Protein AF-A0A5S4T567-F1 (afdb_monomer_lite)

Secondary structure (DSSP, 8-state):
-B-S-EEEEEEEESTTS-EEEEEEEETTEEEEEEETT-GGGHHHHHH-SSEEEEEEEEEEEETTEEEEEEEEEEEEESS-EEEE--STTPPPPTTPPPTTT-TT-SEEEE-S--S-HHHHHHHHTT---SEEEE----SS------

Organism: Streptococcus pyogenes (NCBI:txid1314)

Radius of gyration: 18.68 Å; chains: 1; bounding box: 40×43×57 Å

Foldseek 3Di:
DDWPKDWPDKAQDDPVSQKIWTWIDDVPDIAIEIEGRCSVCRQVNNQADQKDFDWDWDWDDDPNDIDIHTYTPDMDHDFEGEGEQLDPPRDDDPPADACVRPVQALGHEDQADDPDPVVVCVSPVPDHHNYYYYNHDDPDPPDPPD

Structure (mmCIF, N/CA/C/O backbone):
data_AF-A0A5S4T567-F1
#
_entry.id   AF-A0A5S4T567-F1
#
loop_
_atom_site.group_PDB
_atom_site.id
_atom_site.type_symbol
_atom_site.label_atom_id
_atom_site.label_alt_id
_atom_site.label_comp_id
_atom_site.l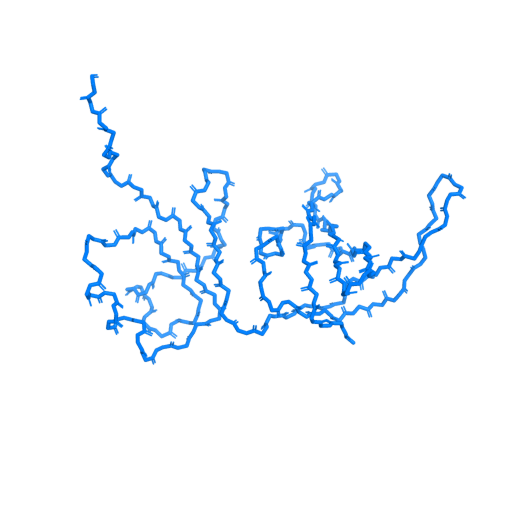abel_asym_id
_atom_site.label_entity_id
_atom_site.label_seq_id
_atom_site.pdbx_PDB_ins_code
_atom_site.Cartn_x
_atom_site.Cartn_y
_atom_site.Cartn_z
_atom_site.occupancy
_atom_site.B_iso_or_equiv
_atom_site.auth_seq_id
_atom_site.auth_comp_id
_atom_site.auth_asym_id
_atom_site.auth_atom_id
_atom_site.pdbx_PDB_model_num
ATOM 1 N N . TYR A 1 1 ? -12.772 -8.953 3.342 1.00 86.75 1 TYR A N 1
ATOM 2 C CA . TYR A 1 1 ? -11.704 -8.084 2.813 1.00 86.75 1 TYR A CA 1
ATOM 3 C C . TYR A 1 1 ? -12.325 -6.753 2.393 1.00 86.75 1 TYR A C 1
ATOM 5 O O . TYR A 1 1 ? -13.540 -6.700 2.221 1.00 86.75 1 TYR A O 1
ATOM 13 N N . VAL A 1 2 ? -11.538 -5.683 2.316 1.00 92.69 2 VAL A N 1
ATOM 14 C CA . VAL A 1 2 ? -11.959 -4.313 1.982 1.00 92.69 2 VAL A CA 1
ATOM 15 C C . VAL A 1 2 ? -11.265 -3.907 0.684 1.00 92.69 2 VAL A C 1
ATOM 17 O O . VAL A 1 2 ? -10.078 -4.174 0.523 1.00 92.69 2 VAL A O 1
ATOM 20 N N . LYS A 1 3 ? -12.000 -3.269 -0.224 1.00 94.50 3 LYS A N 1
ATOM 21 C CA . LYS A 1 3 ? -11.530 -2.815 -1.540 1.00 94.50 3 LYS A CA 1
ATOM 22 C C . LYS A 1 3 ? -12.045 -1.411 -1.846 1.00 94.50 3 LYS A C 1
ATOM 24 O O . LYS A 1 3 ? -12.812 -0.863 -1.051 1.00 94.50 3 LYS A O 1
ATOM 29 N N . ASP A 1 4 ? -11.657 -0.845 -2.986 1.00 92.69 4 ASP A N 1
ATOM 30 C CA . ASP A 1 4 ? -12.052 0.510 -3.404 1.00 92.69 4 ASP A CA 1
ATOM 31 C C . ASP A 1 4 ? -11.671 1.570 -2.353 1.00 92.69 4 ASP A C 1
ATOM 33 O O . ASP A 1 4 ? -12.424 2.502 -2.051 1.00 92.69 4 ASP A O 1
ATOM 37 N N . ILE A 1 5 ? -10.495 1.383 -1.750 1.00 94.31 5 ILE A N 1
ATOM 38 C CA . ILE A 1 5 ? -9.970 2.229 -0.682 1.00 94.31 5 ILE A CA 1
ATOM 39 C C . ILE A 1 5 ? -8.886 3.171 -1.187 1.00 94.31 5 ILE A C 1
ATOM 41 O O . ILE A 1 5 ? -8.188 2.896 -2.162 1.00 94.31 5 ILE A O 1
ATOM 45 N N . LYS A 1 6 ? -8.705 4.282 -0.474 1.00 93.56 6 LYS A N 1
ATOM 46 C CA . LYS A 1 6 ? -7.574 5.189 -0.675 1.00 93.56 6 LYS A CA 1
ATOM 47 C C . LYS A 1 6 ? -6.769 5.320 0.602 1.00 93.56 6 LYS A C 1
ATOM 49 O O . LYS A 1 6 ? -7.330 5.592 1.663 1.00 93.56 6 LYS A O 1
ATOM 54 N N . VAL A 1 7 ? -5.454 5.174 0.493 1.00 95.19 7 VAL A N 1
ATOM 55 C CA . VAL A 1 7 ? -4.536 5.489 1.588 1.00 95.19 7 VAL A CA 1
ATOM 56 C C . VAL A 1 7 ? -4.346 7.002 1.612 1.00 95.19 7 VAL A C 1
ATOM 58 O O . VAL A 1 7 ? -3.901 7.594 0.636 1.00 95.19 7 VAL A O 1
ATOM 61 N N . SER A 1 8 ? -4.731 7.647 2.712 1.00 93.50 8 SER A N 1
ATOM 62 C CA . SER A 1 8 ? -4.595 9.108 2.868 1.00 93.50 8 SER A CA 1
ATOM 63 C C . SER A 1 8 ? -3.393 9.502 3.718 1.00 93.50 8 SER A C 1
ATOM 65 O O . SER A 1 8 ? -2.852 10.595 3.570 1.00 93.50 8 SER A O 1
ATOM 67 N N . GLN A 1 9 ? -2.984 8.622 4.630 1.00 94.50 9 GLN A N 1
ATOM 68 C CA . GLN A 1 9 ? -1.855 8.818 5.531 1.00 94.50 9 GLN A CA 1
ATOM 69 C C . GLN A 1 9 ? -1.249 7.456 5.836 1.00 94.50 9 GLN A C 1
ATOM 71 O O . GLN A 1 9 ? -1.987 6.510 6.091 1.00 94.50 9 GLN A O 1
ATOM 76 N N . ALA A 1 10 ? 0.073 7.357 5.878 1.00 96.38 10 ALA A N 1
ATOM 77 C CA . ALA A 1 10 ? 0.761 6.165 6.353 1.00 96.38 10 ALA A CA 1
ATOM 78 C C . ALA A 1 10 ? 2.076 6.561 7.014 1.00 96.38 10 ALA A C 1
ATOM 80 O O . ALA A 1 10 ? 2.736 7.507 6.577 1.00 96.38 10 ALA A O 1
ATOM 81 N N . ARG A 1 11 ? 2.435 5.851 8.082 1.00 96.69 11 ARG A N 1
ATOM 82 C CA . ARG A 1 11 ? 3.675 6.051 8.829 1.00 96.69 11 ARG A CA 1
ATOM 83 C C . ARG A 1 11 ? 4.146 4.749 9.457 1.00 96.69 11 ARG A C 1
ATOM 85 O O . ARG A 1 11 ? 3.331 3.951 9.922 1.00 96.69 11 ARG A O 1
ATOM 92 N N . ALA A 1 12 ? 5.459 4.588 9.535 1.00 97.12 12 ALA A N 1
ATOM 93 C CA . ALA A 1 12 ? 6.061 3.576 10.383 1.00 97.12 12 ALA A CA 1
ATOM 94 C C . ALA A 1 12 ? 6.038 4.036 11.856 1.00 97.12 12 ALA A C 1
ATOM 96 O O . ALA A 1 12 ? 6.086 5.235 12.153 1.00 97.12 12 ALA A O 1
ATOM 97 N N . MET A 1 13 ? 5.906 3.096 12.787 1.00 95.75 13 MET A N 1
ATOM 98 C CA . MET A 1 13 ? 5.823 3.335 14.228 1.00 95.75 13 MET A CA 1
ATOM 99 C C . MET A 1 13 ? 6.397 2.156 15.027 1.00 95.75 13 MET A C 1
ATOM 101 O O . MET A 1 13 ? 6.701 1.107 14.468 1.00 95.75 13 MET A O 1
ATOM 105 N N . GLY A 1 14 ? 6.532 2.342 16.341 1.00 94.00 14 GLY A N 1
ATOM 106 C CA . GLY A 1 14 ? 7.308 1.453 17.212 1.00 94.00 14 GLY A CA 1
ATOM 107 C C . GLY A 1 14 ? 8.708 2.015 17.460 1.00 94.00 14 GLY A C 1
ATOM 108 O O . GLY A 1 14 ? 9.126 2.961 16.790 1.00 94.00 14 GLY A O 1
ATOM 109 N N . GLN A 1 15 ? 9.418 1.464 18.445 1.00 94.12 15 GLN A N 1
ATOM 110 C CA . GLN A 1 15 ? 10.759 1.927 18.829 1.00 94.12 15 GLN A CA 1
ATOM 111 C C . GLN A 1 15 ? 11.761 1.834 17.668 1.00 94.12 15 GLN A C 1
ATOM 113 O O . GLN A 1 15 ? 12.622 2.694 17.515 1.00 94.12 15 GLN A O 1
ATOM 118 N N . ASP A 1 16 ? 11.608 0.810 16.838 1.00 95.62 16 ASP A N 1
ATOM 119 C CA . ASP A 1 16 ? 12.444 0.472 15.688 1.00 95.62 16 ASP A CA 1
ATOM 120 C C . ASP A 1 16 ? 11.758 0.760 14.342 1.00 95.62 16 ASP A C 1
ATOM 122 O O . ASP A 1 16 ? 12.258 0.358 13.297 1.00 95.62 16 ASP A O 1
ATOM 126 N N . GLN A 1 17 ? 10.609 1.449 14.354 1.00 95.81 17 GLN A N 1
ATOM 127 C CA . GLN A 1 17 ? 9.776 1.674 13.166 1.00 95.81 17 GLN A CA 1
ATOM 128 C C . GLN A 1 17 ? 9.315 0.372 12.476 1.00 95.81 17 GLN A C 1
ATOM 130 O O . GLN A 1 17 ? 8.998 0.385 11.290 1.00 95.81 17 GLN A O 1
ATOM 135 N N . SER A 1 18 ? 9.238 -0.752 13.196 1.00 97.19 18 SER A N 1
ATOM 136 C CA . SER A 1 18 ? 8.873 -2.055 12.618 1.00 97.19 18 SER A CA 1
ATOM 137 C C . SER A 1 18 ? 7.392 -2.214 12.282 1.00 97.19 18 SER A C 1
ATOM 139 O O . SER A 1 18 ? 7.016 -3.189 11.637 1.00 97.19 18 SER A O 1
ATOM 141 N N . HIS A 1 19 ? 6.509 -1.318 12.718 1.00 97.56 19 HIS A N 1
ATOM 142 C CA . HIS A 1 19 ? 5.067 -1.454 12.504 1.00 97.56 19 HIS A CA 1
ATOM 143 C C . HIS A 1 19 ? 4.549 -0.371 11.571 1.00 97.56 19 HIS A C 1
ATOM 145 O O . HIS A 1 19 ? 4.991 0.772 11.634 1.00 97.56 19 HIS A O 1
ATOM 151 N N . LEU A 1 20 ? 3.563 -0.699 10.744 1.00 98.00 20 LEU A N 1
ATOM 152 C CA . LEU A 1 20 ? 2.924 0.252 9.847 1.00 98.00 20 LEU A CA 1
ATOM 153 C C . LEU A 1 20 ? 1.552 0.642 10.401 1.00 98.00 20 LEU A C 1
ATOM 155 O O . LEU A 1 20 ? 0.723 -0.210 10.721 1.00 98.00 20 LEU A O 1
ATOM 159 N N . LYS A 1 21 ? 1.302 1.949 10.499 1.00 97.94 21 LYS A N 1
ATOM 160 C CA . LYS A 1 21 ? -0.032 2.498 10.742 1.00 97.94 21 LYS A CA 1
ATOM 161 C C . LYS A 1 21 ? -0.417 3.406 9.591 1.00 97.94 21 LYS A C 1
ATOM 163 O O . LYS A 1 21 ? 0.318 4.331 9.247 1.00 97.94 21 LYS A O 1
ATOM 168 N N . PHE A 1 22 ? -1.593 3.174 9.033 1.00 97.62 22 PHE A N 1
ATOM 169 C CA . PHE A 1 22 ? -2.099 3.956 7.916 1.00 97.62 22 PHE A CA 1
ATOM 170 C C . PHE A 1 22 ? -3.599 4.182 8.028 1.00 97.62 22 PHE A C 1
ATOM 172 O O . PHE A 1 22 ? -4.293 3.489 8.764 1.00 97.62 22 PHE A O 1
ATOM 179 N N . LYS A 1 23 ? -4.090 5.201 7.330 1.00 96.94 23 LYS A N 1
ATOM 180 C CA . LYS A 1 23 ? -5.502 5.552 7.269 1.00 96.94 23 LYS A CA 1
ATOM 181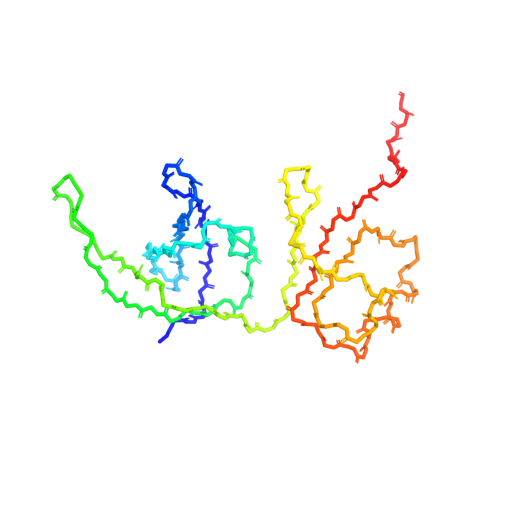 C C . LYS A 1 23 ? -6.026 5.270 5.878 1.00 96.94 23 LYS A C 1
ATOM 183 O O . LYS A 1 23 ? -5.528 5.831 4.897 1.00 96.94 23 LYS A O 1
ATOM 188 N N . VAL A 1 24 ? -7.072 4.458 5.825 1.00 96.12 24 VAL A N 1
ATOM 189 C CA . VAL A 1 24 ? -7.796 4.143 4.596 1.00 96.12 24 VAL A CA 1
ATOM 190 C C . VAL A 1 24 ? -9.145 4.833 4.604 1.00 96.12 24 VAL A C 1
ATOM 192 O O . VAL A 1 24 ? -9.804 4.890 5.643 1.00 96.12 24 VAL A O 1
ATOM 195 N N . SER A 1 25 ? -9.564 5.349 3.455 1.00 95.00 25 SER A N 1
ATOM 196 C CA . SER A 1 25 ? -10.921 5.839 3.245 1.00 95.00 25 SER A CA 1
ATOM 197 C C . SER A 1 25 ? -11.664 4.969 2.239 1.00 95.00 25 SER A C 1
ATOM 199 O O . SER A 1 25 ? -11.100 4.570 1.223 1.00 95.00 25 SER A O 1
ATOM 201 N N . GLN A 1 26 ? -12.934 4.690 2.529 1.00 93.12 26 GLN A N 1
ATOM 202 C CA . GLN A 1 26 ? -13.877 4.033 1.626 1.00 93.12 26 GLN A CA 1
ATOM 203 C C . GLN A 1 26 ? -15.143 4.897 1.575 1.00 93.12 26 GLN A C 1
ATOM 205 O O . GLN A 1 26 ? -15.869 5.034 2.564 1.00 93.12 26 GLN A O 1
ATOM 210 N N . GLY A 1 27 ? -15.380 5.559 0.441 1.00 89.88 27 GLY A N 1
ATOM 211 C CA . GLY A 1 27 ? -16.433 6.571 0.335 1.00 89.88 27 GLY A CA 1
ATOM 212 C C . GLY A 1 27 ? -16.222 7.732 1.319 1.00 89.88 27 GLY A C 1
ATOM 213 O O . GLY A 1 27 ? -15.220 8.440 1.242 1.00 89.88 27 GLY A O 1
ATOM 214 N N . LYS A 1 28 ? -17.175 7.941 2.239 1.00 91.38 28 LYS A N 1
ATOM 215 C CA . LYS A 1 28 ? -17.128 9.008 3.262 1.00 91.38 28 LYS A CA 1
ATOM 216 C C . LYS A 1 28 ? -16.529 8.559 4.599 1.00 91.38 28 LYS A C 1
ATOM 218 O O . LYS A 1 28 ? -16.332 9.390 5.482 1.00 91.38 28 LYS A O 1
ATOM 223 N N . THR A 1 29 ? -16.257 7.268 4.761 1.00 91.12 29 THR A N 1
ATOM 224 C CA . THR A 1 29 ? -15.778 6.696 6.023 1.00 91.12 29 THR A CA 1
ATOM 225 C C . THR A 1 29 ? -14.271 6.498 5.961 1.00 91.12 29 THR A C 1
ATOM 227 O O . THR A 1 29 ? -13.723 6.193 4.903 1.00 91.12 29 THR A O 1
ATOM 230 N N . SER A 1 30 ? -13.583 6.681 7.087 1.00 94.62 30 SER A N 1
ATOM 231 C CA . SER A 1 30 ? -12.148 6.418 7.205 1.00 94.62 30 SER A CA 1
ATOM 232 C C . SER A 1 30 ? -11.845 5.598 8.448 1.00 94.62 30 SER A C 1
ATOM 234 O O . SER A 1 30 ? -12.459 5.813 9.491 1.00 94.62 30 SER A O 1
ATOM 236 N N . PHE A 1 31 ? -10.868 4.704 8.338 1.00 94.81 31 PHE A N 1
ATOM 237 C CA . PHE A 1 31 ? -10.428 3.832 9.420 1.00 94.81 31 PHE A CA 1
ATOM 238 C C . PHE A 1 31 ? -8.911 3.868 9.546 1.00 94.81 31 PHE A C 1
ATOM 240 O O . PHE A 1 31 ? -8.193 3.926 8.545 1.00 94.81 31 PHE A O 1
ATOM 247 N N . ASP A 1 32 ? -8.434 3.803 10.785 1.00 97.06 32 ASP A N 1
ATOM 248 C CA . ASP A 1 32 ? -7.037 3.490 11.054 1.00 97.06 32 ASP A CA 1
ATOM 249 C C . ASP A 1 32 ? -6.821 1.982 10.878 1.00 97.06 32 ASP A C 1
ATOM 251 O O . ASP A 1 32 ? -7.606 1.168 11.371 1.00 97.06 32 ASP A O 1
ATOM 255 N N . VAL A 1 33 ? -5.737 1.625 10.199 1.00 97.94 33 VAL A N 1
ATOM 256 C CA . VAL A 1 33 ? -5.265 0.257 9.994 1.00 97.94 33 VAL A CA 1
ATOM 257 C C . VAL A 1 33 ? -3.905 0.105 10.664 1.00 97.94 33 VAL A C 1
ATOM 259 O O . VAL A 1 33 ? -3.016 0.943 10.482 1.00 97.94 33 VAL A O 1
ATOM 262 N N . LEU A 1 34 ? -3.745 -0.962 11.441 1.00 97.94 34 LEU A N 1
ATOM 263 C CA . LEU A 1 34 ? -2.496 -1.349 12.088 1.00 97.94 34 LEU A CA 1
ATOM 264 C C . LEU A 1 34 ? -1.971 -2.646 11.471 1.00 97.94 34 LEU A C 1
ATOM 266 O O . LEU A 1 34 ? -2.683 -3.646 11.422 1.00 97.94 34 LEU A O 1
ATOM 270 N N . ALA A 1 35 ? -0.717 -2.629 11.035 1.00 97.81 35 ALA A N 1
ATOM 271 C CA . ALA A 1 35 ? -0.018 -3.757 10.439 1.00 97.81 35 ALA A CA 1
ATOM 272 C C . ALA A 1 35 ? 1.310 -3.986 11.174 1.00 97.81 35 ALA A C 1
ATOM 274 O O . ALA A 1 35 ? 2.297 -3.272 10.970 1.00 97.81 35 ALA A O 1
ATOM 275 N N . PHE A 1 36 ? 1.327 -4.963 12.079 1.00 96.75 36 PHE A N 1
ATOM 276 C CA . PHE A 1 36 ? 2.524 -5.309 12.844 1.00 96.75 36 PHE A CA 1
ATOM 277 C C . PHE A 1 36 ? 3.591 -5.937 11.944 1.00 96.75 36 PHE A C 1
ATOM 279 O O . PHE A 1 36 ? 3.277 -6.716 11.053 1.00 96.75 36 PHE A O 1
ATOM 286 N N . GLY A 1 37 ? 4.853 -5.577 12.169 1.00 96.44 37 GLY A N 1
ATOM 287 C CA . GLY A 1 37 ? 6.000 -6.069 11.393 1.00 96.44 37 GLY A CA 1
ATOM 288 C C . GLY A 1 37 ? 6.147 -5.483 9.981 1.00 96.44 37 GLY A C 1
ATOM 289 O O . GLY A 1 37 ? 7.183 -5.686 9.360 1.00 96.44 37 GLY A O 1
ATOM 290 N N . GLN A 1 38 ? 5.166 -4.718 9.487 1.00 96.62 38 GLN A N 1
ATOM 291 C CA . GLN A 1 38 ? 5.150 -4.217 8.105 1.00 96.62 38 GLN A CA 1
ATOM 292 C C . GLN A 1 38 ? 5.704 -2.796 7.935 1.00 96.62 38 GLN A C 1
ATOM 294 O O . GLN A 1 38 ? 5.424 -2.134 6.938 1.00 96.62 38 GLN A O 1
ATOM 299 N N . GLY A 1 39 ? 6.492 -2.298 8.892 1.00 95.19 39 GLY A N 1
ATOM 300 C CA . GLY A 1 39 ? 7.048 -0.940 8.848 1.00 95.19 39 GLY A CA 1
ATOM 301 C C . GLY A 1 39 ? 7.913 -0.651 7.614 1.00 95.19 39 GLY A C 1
ATOM 302 O O . GLY A 1 39 ? 7.893 0.466 7.097 1.00 95.19 39 GLY A O 1
ATOM 303 N N . SER A 1 40 ? 8.609 -1.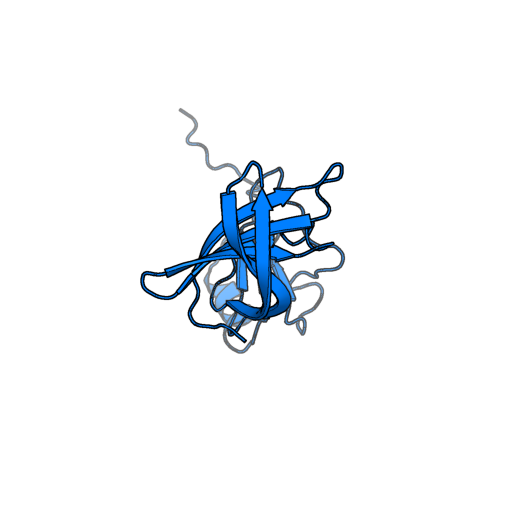664 7.087 1.00 92.31 40 SER A N 1
ATOM 304 C CA . SER A 1 40 ? 9.424 -1.561 5.867 1.00 92.31 40 SER A CA 1
ATOM 305 C C . SER A 1 40 ? 8.604 -1.306 4.598 1.00 92.31 40 SER A C 1
ATOM 307 O O . SER A 1 40 ? 9.125 -0.709 3.662 1.00 92.31 40 SER A O 1
ATOM 309 N N . GLN A 1 41 ? 7.320 -1.681 4.582 1.00 92.44 41 GLN A N 1
ATOM 310 C CA . GLN A 1 41 ? 6.424 -1.535 3.427 1.00 92.44 41 GLN A CA 1
ATOM 311 C C . GLN A 1 41 ? 5.771 -0.146 3.343 1.00 92.44 41 GLN A C 1
ATOM 313 O O . GLN A 1 41 ? 4.864 0.082 2.543 1.00 92.44 41 GLN A O 1
ATOM 318 N N . LEU A 1 42 ? 6.203 0.806 4.180 1.00 92.94 42 LEU A N 1
ATOM 319 C CA . LEU A 1 42 ? 5.632 2.151 4.245 1.00 92.94 42 LEU A CA 1
ATOM 320 C C . LEU A 1 42 ? 5.522 2.811 2.865 1.00 92.94 42 LEU A C 1
ATOM 322 O O . LEU A 1 42 ? 4.475 3.362 2.532 1.00 92.94 42 LEU A O 1
ATOM 326 N N . GLN A 1 43 ? 6.594 2.751 2.077 1.00 90.25 43 GLN A N 1
ATOM 327 C CA . GLN A 1 43 ? 6.655 3.401 0.770 1.00 90.25 43 GLN A CA 1
ATOM 328 C C . GLN A 1 43 ? 5.683 2.767 -0.235 1.00 90.25 43 GLN A C 1
ATOM 330 O O . GLN A 1 43 ? 5.089 3.485 -1.042 1.00 90.25 43 GLN A O 1
ATOM 335 N N . ASP A 1 44 ? 5.493 1.450 -0.151 1.00 91.25 44 ASP A N 1
ATOM 336 C CA . ASP A 1 44 ? 4.606 0.703 -1.039 1.00 91.25 44 ASP A CA 1
ATOM 337 C C . ASP A 1 44 ? 3.148 1.054 -0.744 1.00 91.25 44 ASP A C 1
ATOM 339 O O . ASP A 1 44 ? 2.410 1.455 -1.641 1.00 91.25 44 ASP A O 1
ATOM 343 N N . PHE A 1 45 ? 2.745 1.028 0.530 1.00 94.19 45 PHE A N 1
ATOM 344 C CA . PHE A 1 45 ? 1.385 1.393 0.941 1.00 94.19 45 PHE A CA 1
ATOM 345 C C . PHE A 1 45 ? 1.061 2.873 0.713 1.00 94.19 45 PHE A C 1
ATOM 347 O O . PHE A 1 45 ? -0.085 3.203 0.411 1.00 94.19 45 PHE A O 1
ATOM 354 N N . GLN A 1 46 ? 2.038 3.775 0.852 1.00 92.56 46 GLN A N 1
ATOM 355 C CA . GLN A 1 46 ? 1.838 5.204 0.574 1.00 92.56 46 GLN A CA 1
ATOM 356 C C . GLN A 1 46 ? 1.505 5.480 -0.892 1.00 92.56 46 GLN A C 1
ATOM 358 O O . GLN A 1 46 ? 0.770 6.424 -1.177 1.00 92.56 46 GLN A O 1
ATOM 363 N N . GLN A 1 47 ? 2.056 4.681 -1.805 1.00 92.31 47 GLN A N 1
ATOM 364 C CA . GLN A 1 47 ? 1.928 4.881 -3.249 1.00 92.31 47 GLN A CA 1
ATOM 365 C C . GLN A 1 47 ? 0.999 3.867 -3.919 1.00 92.31 47 GLN A C 1
ATOM 367 O O . GLN A 1 47 ? 0.758 3.957 -5.121 1.00 92.31 47 GLN A O 1
ATOM 372 N N . ALA A 1 48 ? 0.469 2.904 -3.162 1.00 91.56 48 ALA A N 1
ATOM 373 C CA . ALA A 1 48 ? -0.393 1.868 -3.694 1.00 91.56 48 ALA A CA 1
ATOM 374 C C . ALA A 1 48 ? -1.654 2.465 -4.335 1.00 91.56 48 ALA A C 1
ATOM 376 O O . ALA A 1 48 ? -2.394 3.248 -3.734 1.00 91.56 48 ALA A O 1
ATOM 377 N N . THR A 1 49 ? -1.926 2.019 -5.556 1.00 89.94 49 THR A N 1
ATOM 378 C CA . THR A 1 49 ? -3.194 2.234 -6.256 1.00 89.94 49 THR A CA 1
ATOM 379 C C . THR A 1 49 ? -3.836 0.868 -6.464 1.00 89.94 49 THR A C 1
ATOM 381 O O . THR A 1 49 ? -3.108 -0.097 -6.643 1.00 89.94 49 THR A O 1
ATOM 384 N N . GLY A 1 50 ? -5.163 0.752 -6.349 1.00 91.75 50 GLY A N 1
ATOM 385 C CA . GLY A 1 50 ? -5.836 -0.556 -6.432 1.00 91.75 50 GLY A CA 1
ATOM 386 C C . GLY A 1 50 ? -5.633 -1.463 -5.208 1.00 91.75 50 GLY A C 1
ATOM 387 O O . GLY A 1 50 ? -5.749 -2.677 -5.321 1.00 91.75 50 GLY A O 1
ATOM 388 N N . LEU A 1 51 ? -5.311 -0.892 -4.042 1.00 95.00 51 LEU A N 1
ATOM 389 C CA . LEU A 1 51 ? -5.072 -1.645 -2.808 1.00 95.00 51 LEU A CA 1
ATOM 390 C C . LEU A 1 51 ? -6.350 -2.324 -2.288 1.00 95.00 51 LEU A C 1
ATOM 392 O O . LEU A 1 51 ? -7.390 -1.682 -2.129 1.00 95.00 51 LEU A O 1
ATOM 396 N N . GLU A 1 52 ? -6.233 -3.596 -1.926 1.00 96.38 52 GLU A N 1
ATOM 397 C CA . GLU A 1 52 ? -7.246 -4.376 -1.223 1.00 96.38 52 GLU A CA 1
ATOM 398 C C . GLU A 1 52 ? -6.655 -5.023 0.032 1.00 96.38 52 GLU A C 1
ATOM 400 O O . GLU A 1 52 ? -5.509 -5.469 0.042 1.00 96.38 52 GLU A O 1
ATOM 405 N N . LEU A 1 53 ? -7.446 -5.093 1.105 1.00 97.50 53 LEU A N 1
ATOM 406 C CA . LEU A 1 53 ? -6.973 -5.518 2.423 1.00 97.50 53 LEU A CA 1
ATOM 407 C C . LEU A 1 53 ? -7.835 -6.637 3.004 1.00 97.50 53 LEU A C 1
ATOM 409 O O . LEU A 1 53 ? -9.055 -6.506 3.137 1.00 97.50 53 LEU A O 1
ATOM 413 N N . ALA A 1 54 ? -7.205 -7.710 3.461 1.00 98.06 54 ALA A N 1
ATOM 414 C CA . ALA A 1 54 ? -7.795 -8.612 4.437 1.00 98.06 54 ALA A CA 1
ATOM 415 C C . ALA A 1 54 ? -7.539 -8.048 5.840 1.00 98.06 54 ALA A C 1
ATOM 417 O O . ALA A 1 54 ? -6.401 -7.775 6.216 1.00 98.06 54 ALA A O 1
ATOM 418 N N . VAL A 1 55 ? -8.604 -7.845 6.617 1.00 97.69 55 VAL A N 1
ATOM 419 C CA . VAL A 1 55 ? -8.525 -7.190 7.929 1.00 97.69 55 VAL A CA 1
ATOM 420 C C . VAL A 1 55 ? -9.458 -7.844 8.936 1.00 97.69 55 VAL A C 1
ATOM 422 O O . VAL A 1 55 ? -10.494 -8.398 8.562 1.00 97.69 55 VAL A O 1
ATOM 425 N N . THR A 1 56 ? -9.136 -7.695 10.217 1.00 97.81 56 THR A N 1
ATOM 426 C CA . THR A 1 56 ? -10.067 -7.943 11.324 1.00 97.81 56 THR A CA 1
ATOM 427 C C . THR A 1 56 ? -10.416 -6.637 12.026 1.00 97.81 56 THR A C 1
ATOM 429 O O . THR A 1 56 ? -9.582 -5.737 12.138 1.00 97.81 56 THR A O 1
ATOM 432 N N . LEU A 1 57 ? -11.642 -6.530 12.536 1.00 96.38 57 LEU A N 1
ATOM 433 C CA . LEU A 1 57 ? -12.049 -5.398 13.364 1.00 96.38 57 LEU A CA 1
ATOM 434 C C . LEU A 1 57 ? -11.429 -5.518 14.761 1.00 96.38 57 LEU A C 1
ATOM 436 O O . LEU A 1 57 ? -11.392 -6.602 15.338 1.00 96.38 57 LEU A O 1
ATOM 440 N N . SER A 1 58 ? -10.962 -4.403 15.308 1.00 96.62 58 SER A N 1
ATOM 441 C CA . SER A 1 58 ? -10.431 -4.311 16.665 1.00 96.62 58 SER A CA 1
ATOM 442 C C . SER A 1 58 ? -10.877 -3.010 17.328 1.00 96.62 58 SER A C 1
ATOM 444 O O . SER A 1 58 ? -11.228 -2.035 16.658 1.00 96.62 58 SER A O 1
ATOM 446 N N . VAL A 1 59 ? -10.878 -2.997 18.658 1.00 95.31 59 VAL A N 1
ATOM 447 C CA . VAL A 1 59 ? -11.204 -1.819 19.460 1.00 95.31 59 VAL A CA 1
ATOM 448 C C . VAL A 1 59 ? -9.921 -1.284 20.080 1.00 95.31 59 VAL A C 1
ATOM 450 O O . VAL A 1 59 ? -9.239 -1.983 20.827 1.00 95.31 59 VAL A O 1
ATOM 453 N N . ASN A 1 60 ? -9.609 -0.026 19.792 1.00 92.94 60 ASN A N 1
ATOM 454 C CA . ASN A 1 60 ? -8.507 0.693 20.404 1.00 92.94 60 ASN A CA 1
ATOM 455 C C . ASN A 1 60 ? -9.002 1.480 21.617 1.00 92.94 60 ASN A C 1
ATOM 457 O O . ASN A 1 60 ? -9.899 2.312 21.478 1.00 92.94 60 ASN A O 1
ATOM 461 N N . HIS A 1 61 ? -8.380 1.254 22.772 1.00 93.56 61 HIS A N 1
ATOM 462 C CA . HIS A 1 61 ? -8.614 2.029 23.988 1.00 93.56 61 HIS A CA 1
ATOM 463 C C . HIS A 1 61 ? -7.351 2.817 24.323 1.00 93.56 61 HIS A C 1
ATOM 465 O O . HIS A 1 61 ? -6.321 2.239 24.666 1.00 93.56 61 HIS A O 1
ATOM 471 N N . TRP A 1 62 ? -7.422 4.143 24.226 1.00 89.06 62 TRP A N 1
ATOM 472 C CA . TRP A 1 62 ? -6.284 5.020 24.481 1.00 89.06 62 TRP A CA 1
ATOM 473 C C . TRP A 1 62 ? -6.717 6.291 25.208 1.00 89.06 62 TRP A C 1
ATOM 475 O O . TRP A 1 62 ? -7.532 7.055 24.697 1.00 89.06 62 TRP A O 1
ATOM 485 N N . ASN A 1 63 ? -6.144 6.533 26.391 1.00 92.19 63 ASN A N 1
ATOM 486 C CA . ASN A 1 63 ? -6.403 7.717 27.220 1.00 92.19 63 ASN A CA 1
ATOM 487 C C . ASN A 1 63 ? -7.906 8.017 27.425 1.00 92.19 63 ASN A C 1
ATOM 489 O O . ASN A 1 63 ? -8.364 9.135 27.205 1.00 92.19 63 ASN A O 1
ATOM 493 N N . GLY A 1 64 ? -8.688 6.986 27.765 1.00 94.06 64 GLY A N 1
ATOM 494 C CA . GLY A 1 64 ? -10.141 7.091 27.961 1.00 94.06 64 GLY A CA 1
ATOM 495 C C . GLY A 1 64 ? -10.973 7.154 26.674 1.00 94.06 64 GLY A C 1
ATOM 496 O O . GLY A 1 64 ? -12.191 7.018 26.741 1.00 94.06 64 GLY A O 1
ATOM 497 N N . ASN A 1 65 ? -10.346 7.290 25.502 1.00 94.88 65 ASN A N 1
ATOM 498 C CA . ASN A 1 65 ? -11.036 7.237 24.218 1.00 94.88 65 ASN A CA 1
ATOM 499 C C . ASN A 1 65 ? -11.092 5.806 23.688 1.00 94.88 65 ASN A C 1
ATOM 501 O O . ASN A 1 65 ? -10.096 5.082 23.710 1.00 94.88 65 ASN A O 1
ATOM 505 N N . THR A 1 66 ? -12.256 5.438 23.160 1.00 94.50 66 THR A N 1
ATOM 506 C CA . THR A 1 66 ? -12.494 4.149 22.508 1.00 94.50 66 THR A CA 1
ATOM 507 C C . THR A 1 66 ? -12.804 4.392 21.040 1.00 94.50 66 THR A C 1
ATOM 509 O O . THR A 1 66 ? -13.712 5.157 20.720 1.00 94.50 66 THR A O 1
ATOM 512 N N . SER A 1 67 ? -12.061 3.756 20.139 1.00 93.75 67 SER A N 1
ATOM 513 C CA . SER A 1 67 ? -12.291 3.862 18.698 1.00 93.75 67 SER A CA 1
ATOM 514 C C . SER A 1 67 ? -12.192 2.502 18.021 1.00 93.75 67 SER A C 1
ATOM 516 O O . SER A 1 67 ? -11.417 1.645 18.439 1.00 93.75 67 SER A O 1
ATOM 518 N N . LEU A 1 68 ? -12.930 2.312 16.929 1.00 94.69 68 LEU A N 1
ATOM 519 C CA . LEU A 1 68 ? -12.723 1.160 16.055 1.00 94.69 68 LEU A CA 1
ATOM 520 C C . LEU A 1 68 ? -11.445 1.343 15.233 1.00 94.69 68 LEU A C 1
ATOM 522 O O . LEU A 1 68 ? -11.144 2.445 14.771 1.00 94.69 68 LEU A O 1
ATOM 526 N N . GLN A 1 69 ? -10.716 0.253 15.033 1.00 96.25 69 GLN A N 1
ATOM 527 C CA . GLN A 1 69 ? -9.577 0.176 14.128 1.00 96.25 69 GLN A CA 1
ATOM 528 C C . GLN A 1 69 ? -9.578 -1.164 13.394 1.00 96.25 69 GLN A C 1
ATOM 530 O O . GLN A 1 69 ? -10.241 -2.118 13.799 1.00 96.25 69 GLN A O 1
ATOM 535 N N . LEU A 1 70 ? -8.814 -1.241 12.315 1.00 97.56 70 LEU A N 1
ATOM 536 C CA . LEU A 1 70 ? -8.611 -2.464 11.555 1.00 97.56 70 LEU A CA 1
ATOM 537 C C . LEU A 1 70 ? -7.214 -3.011 11.843 1.00 97.56 70 LEU A C 1
ATOM 539 O O . LEU A 1 70 ? -6.244 -2.258 11.905 1.00 97.56 70 LEU A O 1
ATOM 543 N N . MET A 1 71 ? -7.108 -4.323 12.000 1.00 98.06 71 MET A N 1
ATOM 544 C CA . MET A 1 71 ? -5.827 -5.025 12.030 1.00 98.06 71 MET A CA 1
ATOM 545 C C . MET A 1 71 ? -5.602 -5.656 10.665 1.00 98.06 71 MET A C 1
ATOM 547 O O . MET A 1 71 ? -6.484 -6.361 10.173 1.00 98.06 71 MET A O 1
ATOM 551 N N . LEU A 1 72 ? -4.450 -5.394 10.052 1.00 98.25 72 LEU A N 1
ATOM 552 C CA . LEU A 1 72 ? -4.086 -5.999 8.780 1.00 98.25 72 LEU A CA 1
ATOM 553 C C . LEU A 1 72 ? -3.769 -7.481 8.979 1.00 98.25 72 LEU A C 1
ATOM 555 O O . LEU A 1 72 ? -2.959 -7.833 9.833 1.00 98.25 72 LEU A O 1
ATOM 559 N N . VAL A 1 73 ? -4.402 -8.321 8.166 1.00 98.00 73 VAL A N 1
ATOM 560 C CA . VAL A 1 73 ? -4.079 -9.746 8.034 1.00 98.00 73 VAL A CA 1
ATOM 561 C C . VAL A 1 73 ? -3.235 -9.956 6.787 1.00 98.00 73 VAL A C 1
ATOM 563 O O . VAL A 1 73 ? -2.202 -10.609 6.856 1.00 98.00 73 VAL A O 1
ATOM 566 N N . ASP A 1 74 ? -3.670 -9.377 5.668 1.00 97.00 74 ASP A N 1
ATOM 567 C CA . ASP A 1 74 ? -2.990 -9.481 4.380 1.00 97.00 74 ASP A CA 1
ATOM 568 C C . ASP A 1 74 ? -3.376 -8.310 3.464 1.00 97.00 74 ASP A C 1
ATOM 570 O O . ASP A 1 74 ? -4.406 -7.658 3.678 1.00 97.00 74 ASP A O 1
ATOM 574 N N . ALA A 1 75 ? -2.566 -8.041 2.445 1.00 95.62 75 ALA A N 1
ATOM 575 C CA . ALA A 1 75 ? -2.804 -6.994 1.462 1.00 95.62 75 ALA A CA 1
ATOM 576 C C . ALA A 1 75 ? -2.444 -7.468 0.056 1.00 95.62 75 ALA A C 1
ATOM 578 O O . ALA A 1 75 ? -1.466 -8.179 -0.149 1.00 95.62 75 ALA A O 1
ATOM 579 N N . ARG A 1 76 ? -3.211 -7.002 -0.926 1.00 94.62 76 ARG A N 1
ATOM 580 C CA . ARG A 1 76 ? -2.906 -7.185 -2.345 1.00 94.62 76 ARG A CA 1
ATOM 581 C C . ARG A 1 76 ? -3.201 -5.916 -3.119 1.00 94.62 76 ARG A C 1
ATOM 583 O O . ARG A 1 76 ? -3.954 -5.062 -2.652 1.00 94.62 76 ARG A O 1
ATOM 590 N N . VAL A 1 77 ? -2.640 -5.812 -4.313 1.00 93.56 77 VAL A N 1
ATOM 591 C CA . VAL A 1 77 ? -2.952 -4.742 -5.254 1.00 93.56 77 VAL A CA 1
ATOM 592 C C . VAL A 1 77 ? -3.518 -5.344 -6.529 1.00 93.56 77 VAL A C 1
ATOM 594 O O . VAL A 1 77 ? -2.984 -6.315 -7.053 1.00 93.56 77 VAL A O 1
ATOM 597 N N . GLU A 1 78 ? -4.610 -4.758 -7.010 1.00 92.25 78 GLU A N 1
ATOM 598 C CA . GLU A 1 78 ? -5.166 -5.035 -8.328 1.00 92.25 78 GLU A CA 1
ATOM 599 C C . GLU A 1 78 ? -4.613 -4.018 -9.339 1.00 92.25 78 GLU A C 1
ATOM 601 O O . GLU A 1 78 ? -4.868 -2.814 -9.235 1.00 92.25 78 GLU A O 1
ATOM 606 N N . GLY A 1 79 ? -3.870 -4.512 -10.332 1.00 90.06 79 GLY A N 1
ATOM 607 C CA . GLY A 1 79 ? -3.223 -3.706 -11.370 1.00 90.06 79 GLY A CA 1
ATOM 608 C C . GLY A 1 79 ? -1.732 -3.459 -11.124 1.00 90.06 79 GLY A C 1
ATOM 609 O O . GLY A 1 79 ? -1.129 -4.027 -10.220 1.00 90.06 79 GLY A O 1
ATOM 610 N N . VAL A 1 80 ? -1.133 -2.611 -11.965 1.00 91.00 80 VAL A N 1
ATOM 611 C CA . VAL A 1 80 ? 0.310 -2.325 -11.930 1.00 91.00 80 VAL A CA 1
ATOM 612 C C . VAL A 1 80 ? 0.619 -1.256 -10.886 1.00 91.00 80 VAL A C 1
ATOM 614 O O . VAL A 1 80 ? 0.060 -0.157 -10.935 1.00 91.00 80 VAL A O 1
ATOM 617 N N . GLN A 1 81 ? 1.566 -1.521 -9.988 1.00 92.50 81 GLN A N 1
ATOM 618 C CA . GLN A 1 81 ? 2.083 -0.501 -9.079 1.00 92.50 81 GLN A CA 1
ATOM 619 C C . GLN A 1 81 ? 3.191 0.321 -9.733 1.00 92.50 81 GLN A C 1
ATOM 621 O O . GLN A 1 81 ? 4.188 -0.213 -10.208 1.00 92.50 81 GLN A O 1
ATOM 626 N N . LEU A 1 82 ? 3.051 1.645 -9.704 1.00 91.38 82 LEU A N 1
ATOM 627 C CA . LEU A 1 82 ? 4.099 2.575 -10.119 1.00 91.38 82 LEU A CA 1
ATOM 628 C C . LEU A 1 82 ? 4.623 3.288 -8.874 1.00 91.38 82 LEU A C 1
ATOM 630 O O . LEU A 1 82 ? 3.900 4.076 -8.265 1.00 91.38 82 LEU A O 1
ATOM 634 N N . LEU A 1 83 ? 5.863 2.997 -8.481 1.00 91.88 83 LEU A N 1
ATOM 635 C CA . LEU A 1 83 ? 6.442 3.501 -7.237 1.00 91.88 83 LEU A CA 1
ATOM 636 C C . LEU A 1 83 ? 7.560 4.494 -7.516 1.00 91.88 83 LEU A C 1
ATOM 638 O O . LEU A 1 83 ? 8.592 4.146 -8.083 1.00 91.88 83 LEU A O 1
ATOM 642 N N . ASP A 1 84 ? 7.391 5.729 -7.063 1.00 90.75 84 ASP A N 1
ATOM 643 C CA . ASP A 1 84 ? 8.422 6.753 -7.141 1.00 90.75 84 ASP A CA 1
ATOM 644 C C . ASP A 1 84 ? 9.381 6.643 -5.949 1.00 90.75 84 ASP A C 1
ATOM 646 O O . ASP A 1 84 ? 9.007 6.856 -4.794 1.00 90.75 84 ASP A O 1
ATOM 650 N N . LEU A 1 85 ? 10.637 6.303 -6.234 1.00 89.69 85 LEU A N 1
ATOM 651 C CA . LEU A 1 85 ? 11.737 6.214 -5.275 1.00 89.69 85 LEU A CA 1
ATOM 652 C C . LEU A 1 85 ? 12.851 7.228 -5.570 1.00 89.69 85 LEU A C 1
ATOM 654 O O . LEU A 1 85 ? 13.974 7.075 -5.078 1.00 89.69 85 LEU A O 1
ATOM 658 N N . ARG A 1 86 ? 12.579 8.282 -6.349 1.00 86.50 86 ARG A N 1
ATOM 659 C CA . ARG A 1 86 ? 13.585 9.287 -6.747 1.00 86.50 86 ARG A CA 1
ATOM 660 C C . ARG A 1 86 ? 14.175 10.068 -5.574 1.00 86.50 86 ARG A C 1
ATOM 662 O O . ARG A 1 86 ? 15.282 10.594 -5.679 1.00 86.50 86 ARG A O 1
ATOM 669 N N . SER A 1 87 ? 13.479 10.125 -4.436 1.00 83.62 87 SER A N 1
ATOM 670 C CA . SER A 1 87 ? 14.026 10.721 -3.213 1.00 83.62 87 SER A CA 1
ATOM 671 C C . SER A 1 87 ? 15.344 10.051 -2.805 1.00 83.62 87 SER A C 1
ATOM 673 O O . SER A 1 87 ? 15.485 8.825 -2.845 1.00 83.62 87 SER A O 1
ATOM 675 N N . LYS A 1 88 ? 16.310 10.850 -2.336 1.00 78.44 88 LYS A N 1
ATOM 676 C CA . LYS A 1 88 ? 17.592 10.344 -1.815 1.00 78.44 88 LYS A CA 1
ATOM 677 C C . LYS A 1 88 ? 17.406 9.383 -0.638 1.00 78.44 88 LYS A C 1
ATOM 679 O O . LYS A 1 88 ? 18.196 8.461 -0.488 1.00 78.44 88 LYS A O 1
ATOM 684 N N . THR A 1 89 ? 16.365 9.584 0.170 1.00 81.94 89 THR A N 1
ATOM 685 C CA . THR A 1 89 ? 16.072 8.758 1.351 1.00 81.94 89 THR A CA 1
ATOM 686 C C . THR A 1 89 ? 15.254 7.508 1.034 1.00 81.94 89 THR A C 1
ATOM 688 O O . THR A 1 89 ? 15.178 6.613 1.874 1.00 81.94 89 THR A O 1
ATOM 691 N N . ALA A 1 90 ? 14.657 7.420 -0.160 1.00 82.62 90 ALA A N 1
ATOM 692 C CA . ALA A 1 90 ? 13.877 6.260 -0.569 1.00 82.62 90 ALA A CA 1
ATOM 693 C C . ALA A 1 90 ? 14.809 5.082 -0.887 1.00 82.62 90 ALA A C 1
ATOM 695 O O . ALA A 1 90 ? 15.668 5.167 -1.775 1.00 82.62 90 ALA A O 1
ATOM 696 N N . LYS A 1 91 ? 14.633 3.989 -0.142 1.00 82.81 91 LYS A N 1
ATOM 697 C CA . LYS A 1 91 ? 15.373 2.740 -0.325 1.00 82.81 91 LYS A CA 1
ATOM 698 C C . LYS A 1 91 ? 14.691 1.897 -1.395 1.00 82.81 91 LYS A C 1
ATOM 700 O O . LYS A 1 91 ? 13.471 1.775 -1.395 1.00 82.81 91 LYS A O 1
ATOM 705 N N . LEU A 1 92 ? 15.490 1.337 -2.294 1.00 84.44 92 LEU A N 1
ATOM 706 C CA . LEU A 1 92 ? 15.022 0.319 -3.226 1.00 84.44 92 LEU A CA 1
ATOM 707 C C . LEU A 1 92 ? 14.937 -1.022 -2.478 1.00 84.44 92 LEU A C 1
ATOM 709 O O . LEU A 1 92 ? 15.852 -1.302 -1.697 1.00 84.44 92 LEU A O 1
ATOM 713 N N . PRO A 1 93 ? 13.893 -1.838 -2.692 1.00 83.69 93 PRO A N 1
ATOM 714 C CA . PRO A 1 93 ? 13.896 -3.213 -2.210 1.00 83.69 93 PRO A CA 1
ATOM 715 C C . PRO A 1 93 ? 15.063 -4.008 -2.814 1.00 83.69 93 PRO A C 1
ATOM 717 O O . PRO A 1 93 ? 15.495 -3.755 -3.941 1.00 83.69 93 PRO A O 1
ATOM 720 N N . GLU A 1 94 ? 15.602 -4.955 -2.053 1.00 85.75 94 GLU A N 1
ATOM 721 C CA . GLU A 1 94 ? 16.733 -5.768 -2.502 1.00 85.75 94 GLU A CA 1
ATOM 722 C C . GLU A 1 94 ? 16.305 -6.792 -3.560 1.00 85.75 94 GLU A C 1
ATOM 724 O O . GLU A 1 94 ? 15.200 -7.325 -3.515 1.00 85.75 94 GLU A O 1
ATOM 729 N N . GLY A 1 95 ? 17.198 -7.078 -4.512 1.00 88.81 95 GLY A N 1
ATOM 730 C CA . GLY A 1 95 ? 16.994 -8.141 -5.501 1.00 88.81 95 GLY A CA 1
ATOM 731 C C . GLY A 1 95 ? 16.038 -7.812 -6.651 1.00 88.81 95 GLY A C 1
ATOM 732 O O . GLY A 1 95 ? 15.731 -8.708 -7.428 1.00 88.81 95 GLY A O 1
ATOM 733 N N . ILE A 1 96 ? 15.584 -6.562 -6.793 1.00 91.56 96 ILE A N 1
ATOM 734 C CA . ILE A 1 96 ? 14.762 -6.154 -7.942 1.00 91.56 96 ILE A CA 1
ATOM 735 C C . ILE A 1 96 ? 15.657 -5.919 -9.173 1.00 91.56 96 ILE A C 1
ATOM 737 O O . ILE A 1 96 ? 16.507 -5.020 -9.117 1.00 91.56 96 ILE A O 1
ATOM 741 N N . PRO A 1 97 ? 15.462 -6.665 -10.280 1.00 93.94 97 PRO A N 1
ATOM 742 C CA . PRO A 1 97 ? 16.250 -6.501 -11.495 1.00 93.94 97 PRO A CA 1
ATOM 743 C C . PRO A 1 97 ? 15.804 -5.278 -12.310 1.00 93.94 97 PRO A C 1
ATOM 745 O O . PRO A 1 97 ? 14.669 -4.799 -12.205 1.00 93.94 97 PRO A O 1
ATOM 748 N N . THR A 1 98 ? 16.688 -4.762 -13.160 1.00 90.56 98 THR A N 1
ATOM 749 C CA . THR A 1 98 ? 16.279 -3.897 -14.274 1.00 90.56 98 THR A CA 1
ATOM 750 C C . THR A 1 98 ? 15.679 -4.726 -15.408 1.00 90.56 98 THR A C 1
ATOM 752 O O . THR A 1 98 ? 15.801 -5.950 -15.455 1.00 90.56 98 THR A O 1
ATOM 755 N N . ILE A 1 99 ? 15.037 -4.049 -16.358 1.00 86.56 99 ILE A N 1
ATOM 756 C CA . ILE A 1 99 ? 14.449 -4.699 -17.530 1.00 86.56 99 ILE A CA 1
ATOM 757 C C . ILE A 1 99 ? 15.493 -5.382 -18.431 1.00 86.56 99 ILE A C 1
ATOM 759 O O . ILE A 1 99 ? 15.176 -6.356 -19.109 1.00 86.56 99 ILE A O 1
ATOM 763 N N . GLU A 1 100 ? 16.732 -4.885 -18.426 1.00 86.31 100 GLU A N 1
ATOM 764 C CA . GLU A 1 100 ? 17.866 -5.468 -19.145 1.00 86.31 100 GLU A CA 1
ATOM 765 C C . GLU A 1 100 ? 18.474 -6.665 -18.405 1.00 86.31 100 GLU A C 1
ATOM 767 O O . GLU A 1 100 ? 18.940 -7.603 -19.049 1.00 86.31 100 GLU A O 1
ATOM 772 N N . GLU A 1 101 ? 18.484 -6.625 -17.068 1.00 91.19 101 GLU A N 1
ATOM 773 C CA . GLU A 1 101 ? 18.987 -7.709 -16.216 1.00 91.19 101 GLU A CA 1
ATOM 774 C C . GLU A 1 101 ? 18.064 -8.937 -16.284 1.00 91.19 101 GLU A C 1
ATOM 776 O O . GLU A 1 101 ? 18.551 -10.061 -16.407 1.00 91.19 101 GLU A O 1
ATOM 781 N N . ASP A 1 102 ? 16.742 -8.725 -16.254 1.00 91.50 102 ASP A N 1
ATOM 782 C CA . ASP A 1 102 ? 15.740 -9.779 -16.436 1.00 91.50 102 ASP A CA 1
ATOM 783 C C . ASP A 1 102 ? 14.555 -9.305 -17.309 1.00 91.50 102 ASP A C 1
ATOM 785 O O . ASP A 1 102 ? 13.603 -8.672 -16.828 1.00 91.50 102 ASP A O 1
ATOM 789 N N . PRO A 1 103 ? 14.555 -9.663 -18.607 1.00 86.50 103 PRO A N 1
ATOM 790 C CA . PRO A 1 103 ? 13.470 -9.335 -19.526 1.00 86.50 103 PRO A CA 1
ATOM 791 C C . PRO A 1 103 ? 12.133 -10.028 -19.232 1.00 86.50 103 PRO A C 1
ATOM 793 O O . PRO A 1 103 ? 11.139 -9.661 -19.851 1.00 86.50 103 PRO A O 1
ATOM 796 N N . ASN A 1 104 ? 12.077 -11.012 -18.332 1.00 89.44 104 ASN A N 1
ATOM 797 C CA . ASN A 1 104 ? 10.845 -11.728 -17.986 1.00 89.44 104 ASN A CA 1
ATOM 798 C C . ASN A 1 104 ? 10.290 -11.333 -16.611 1.00 89.44 104 ASN A C 1
ATOM 800 O O . ASN A 1 104 ? 9.166 -11.713 -16.282 1.00 89.44 104 ASN A O 1
ATOM 804 N N . ALA A 1 105 ? 11.034 -10.557 -15.819 1.00 92.94 105 ALA A N 1
ATOM 805 C CA . ALA A 1 105 ? 10.576 -10.092 -14.517 1.00 92.94 105 ALA A CA 1
ATOM 806 C C . ALA A 1 105 ? 9.301 -9.237 -14.632 1.00 92.94 105 ALA A C 1
ATOM 808 O O . ALA A 1 105 ? 9.191 -8.349 -15.484 1.00 92.94 105 ALA A O 1
ATOM 809 N N . THR A 1 106 ? 8.338 -9.482 -13.744 1.00 93.12 106 THR A N 1
ATOM 810 C CA . THR A 1 106 ? 7.112 -8.675 -13.615 1.00 93.12 106 THR A CA 1
ATOM 811 C C . THR A 1 106 ? 7.281 -7.527 -12.620 1.00 93.12 106 THR A C 1
ATOM 813 O O . THR A 1 106 ? 6.509 -6.569 -12.644 1.00 93.12 106 THR A O 1
ATOM 816 N N . VAL A 1 107 ? 8.317 -7.588 -11.778 1.00 93.88 107 VAL A N 1
ATOM 817 C CA . VAL A 1 107 ? 8.719 -6.530 -10.849 1.00 93.88 107 VAL A CA 1
ATOM 818 C C . VAL A 1 107 ? 10.093 -6.018 -11.255 1.00 93.88 107 VAL A C 1
ATOM 820 O O . VAL A 1 107 ? 11.065 -6.768 -11.210 1.00 93.88 107 VAL A O 1
ATOM 823 N N . ILE A 1 108 ? 10.176 -4.748 -11.653 1.00 93.81 108 ILE A N 1
ATOM 824 C CA . ILE A 1 108 ? 11.417 -4.162 -12.178 1.00 93.81 108 ILE A CA 1
ATOM 825 C C . ILE A 1 108 ? 11.746 -2.807 -11.556 1.00 93.81 108 ILE A C 1
ATOM 827 O O . ILE A 1 108 ? 10.873 -2.086 -11.065 1.00 93.81 108 ILE A O 1
ATOM 831 N N . VAL A 1 109 ? 13.021 -2.425 -11.640 1.00 92.75 109 VAL A N 1
ATOM 832 C CA . VAL A 1 109 ? 13.495 -1.078 -11.314 1.00 92.75 109 VAL A CA 1
ATOM 833 C C . VAL A 1 109 ? 14.006 -0.341 -12.549 1.00 92.75 109 VAL A C 1
ATOM 835 O O . VAL A 1 109 ? 14.843 -0.822 -13.306 1.00 92.75 109 VAL A O 1
ATOM 838 N N . ILE A 1 110 ? 13.551 0.898 -12.695 1.00 89.88 110 ILE A N 1
ATOM 839 C CA . ILE A 1 110 ? 14.062 1.889 -13.633 1.00 89.88 110 ILE A CA 1
ATOM 840 C C . ILE A 1 110 ? 15.049 2.780 -12.881 1.00 89.88 110 ILE A C 1
ATOM 842 O O . ILE A 1 110 ? 14.671 3.689 -12.127 1.00 89.88 110 ILE A O 1
ATOM 846 N N . LYS A 1 111 ? 16.340 2.507 -13.073 1.00 86.31 111 LYS A N 1
ATOM 847 C CA . LYS A 1 111 ? 17.425 3.298 -12.472 1.00 86.31 111 LYS A CA 1
ATOM 848 C C . LYS A 1 111 ? 17.663 4.595 -13.241 1.00 86.31 111 LYS A C 1
ATOM 850 O O . LYS A 1 111 ? 17.835 5.639 -12.619 1.00 86.31 111 LYS A O 1
ATOM 855 N N . GLU A 1 112 ? 17.590 4.540 -14.564 1.00 81.25 112 GLU A N 1
ATOM 856 C CA . GLU A 1 112 ? 17.830 5.660 -15.473 1.00 81.25 112 GLU A CA 1
ATOM 857 C C . GLU A 1 112 ? 16.708 5.708 -16.511 1.00 81.25 112 GLU A C 1
ATOM 859 O O . GLU A 1 112 ? 16.290 4.667 -17.018 1.00 81.25 112 GLU A O 1
ATOM 864 N N . LEU A 1 113 ? 16.199 6.907 -16.809 1.00 74.00 113 LEU A N 1
ATOM 865 C CA . LEU A 1 113 ? 15.326 7.086 -17.964 1.00 74.00 113 LEU A CA 1
ATOM 866 C C . LEU A 1 113 ? 16.186 7.259 -19.223 1.00 74.00 113 LEU A C 1
ATOM 868 O O . LEU A 1 113 ? 17.165 8.007 -19.189 1.00 74.00 113 LEU A O 1
ATOM 872 N N . PRO A 1 114 ? 15.827 6.608 -20.335 1.00 67.94 114 PRO A N 1
ATOM 873 C CA . PRO A 1 114 ? 16.477 6.801 -21.621 1.00 67.94 114 PRO A CA 1
ATOM 874 C C . PRO A 1 114 ? 16.204 8.217 -22.129 1.00 67.94 114 PRO A C 1
ATOM 876 O O . PRO A 1 114 ? 15.219 8.865 -21.766 1.00 67.94 114 PRO A O 1
ATOM 879 N N . GLU A 1 115 ? 17.014 8.659 -23.079 1.00 69.50 115 GLU A N 1
ATOM 880 C CA . GLU A 1 115 ? 16.770 9.923 -23.775 1.00 69.50 115 GLU A CA 1
ATOM 881 C C . GLU A 1 115 ? 15.638 9.809 -24.820 1.00 69.50 115 GLU A C 1
ATOM 883 O O . GLU A 1 115 ? 15.023 10.808 -25.189 1.00 69.50 115 GLU A O 1
ATOM 888 N N . SER A 1 116 ? 15.320 8.589 -25.277 1.00 76.00 116 SER A N 1
ATOM 889 C CA . SER A 1 116 ? 14.346 8.313 -26.342 1.00 76.00 116 SER A CA 1
ATOM 890 C C . SER A 1 116 ? 13.154 7.488 -25.840 1.00 76.00 116 SER A C 1
ATOM 892 O O . SER A 1 116 ? 13.276 6.321 -25.470 1.00 76.00 116 SER A O 1
ATOM 894 N N . PHE A 1 117 ? 11.955 8.076 -25.904 1.00 68.88 117 PHE A N 1
ATOM 895 C CA . PHE A 1 117 ? 10.691 7.402 -25.564 1.00 68.88 117 PHE A CA 1
ATOM 896 C C . PHE A 1 117 ? 10.315 6.266 -26.531 1.00 68.88 117 PHE A C 1
ATOM 898 O O . PHE A 1 117 ? 9.535 5.380 -26.175 1.00 68.88 117 PHE A O 1
ATOM 905 N N . LYS A 1 118 ? 10.828 6.291 -27.769 1.00 75.00 118 LYS A N 1
ATOM 906 C CA . LYS A 1 118 ? 10.464 5.318 -28.810 1.00 75.00 118 LYS A CA 1
ATOM 907 C C . LYS A 1 118 ? 10.982 3.919 -28.477 1.00 75.00 118 LYS A C 1
ATOM 909 O O . LYS A 1 118 ? 10.261 2.944 -28.674 1.00 75.00 118 LYS A O 1
ATOM 914 N N . ASP A 1 119 ? 12.180 3.846 -27.910 1.00 70.62 119 ASP A N 1
ATOM 915 C CA . ASP A 1 119 ? 12.838 2.584 -27.564 1.00 70.62 119 ASP A CA 1
ATOM 916 C C . ASP A 1 119 ? 12.146 1.894 -26.386 1.00 70.62 119 ASP A C 1
ATOM 918 O O . ASP A 1 119 ? 12.083 0.670 -26.310 1.00 70.62 119 ASP A O 1
ATOM 922 N N . TRP A 1 120 ? 11.520 2.681 -25.512 1.00 73.81 120 TRP A N 1
ATOM 923 C CA . TRP A 1 120 ? 10.781 2.167 -24.367 1.00 73.81 120 TRP A CA 1
ATOM 924 C C . TRP A 1 120 ? 9.448 1.561 -24.728 1.00 73.81 120 TRP A C 1
ATOM 926 O O . TRP A 1 120 ? 9.069 0.545 -24.158 1.00 73.81 120 TRP A O 1
ATOM 936 N N . ARG A 1 121 ? 8.742 2.108 -25.716 1.00 77.75 121 ARG A N 1
ATOM 937 C CA . ARG A 1 121 ? 7.445 1.542 -26.092 1.00 77.75 121 ARG A CA 1
ATOM 938 C C . ARG A 1 121 ? 7.554 0.052 -26.418 1.00 77.75 121 ARG A C 1
ATOM 940 O O . ARG A 1 121 ? 6.716 -0.710 -25.964 1.00 77.75 121 ARG A O 1
ATOM 947 N N . HIS A 1 122 ? 8.611 -0.365 -27.111 1.00 76.56 122 HIS A N 1
ATOM 948 C CA . HIS A 1 122 ? 8.857 -1.775 -27.421 1.00 76.56 122 HIS A CA 1
ATOM 949 C C . HIS A 1 122 ? 9.151 -2.634 -26.188 1.00 76.56 122 HIS A C 1
ATOM 951 O O . HIS A 1 122 ? 8.786 -3.803 -26.164 1.00 76.56 122 HIS A O 1
ATOM 957 N N . GLN A 1 123 ? 9.772 -2.061 -25.159 1.00 75.06 123 GLN A N 1
AT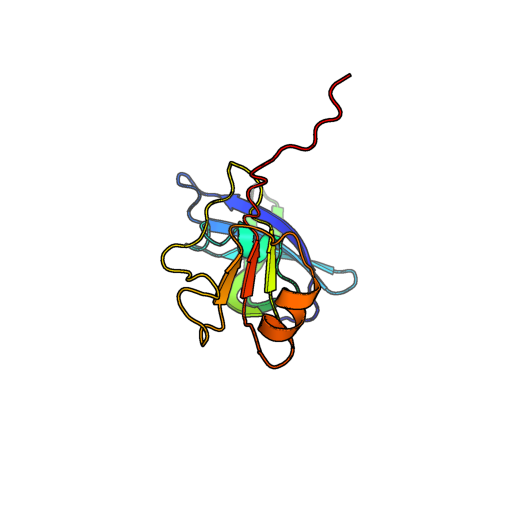OM 958 C CA . GLN A 1 123 ? 10.081 -2.779 -23.926 1.00 75.06 123 GLN A CA 1
ATOM 959 C C . GLN A 1 123 ? 8.856 -2.976 -23.019 1.00 75.06 123 GLN A C 1
ATOM 961 O O . GLN A 1 123 ? 8.863 -3.894 -22.208 1.00 75.06 123 GLN A O 1
ATOM 966 N N . PHE A 1 124 ? 7.805 -2.157 -23.161 1.00 82.50 124 PHE A N 1
ATOM 967 C CA . PHE A 1 124 ? 6.603 -2.216 -22.313 1.00 82.50 124 PHE A CA 1
ATOM 968 C C . PHE A 1 124 ? 5.328 -2.685 -23.039 1.00 82.50 124 PHE A C 1
ATOM 970 O O . PHE A 1 124 ? 4.417 -3.165 -22.372 1.00 82.50 124 PHE A O 1
ATOM 977 N N . ALA A 1 125 ? 5.228 -2.542 -24.368 1.00 78.62 125 ALA A N 1
ATOM 978 C CA . ALA A 1 125 ? 3.961 -2.651 -25.111 1.00 78.62 125 ALA A CA 1
ATOM 979 C C . ALA A 1 125 ? 3.235 -4.001 -24.983 1.00 78.62 125 ALA A C 1
ATOM 981 O O . ALA A 1 125 ? 2.009 -4.005 -25.016 1.00 78.62 125 ALA A O 1
ATOM 982 N N . ASP A 1 126 ? 3.964 -5.100 -24.789 1.00 81.19 126 ASP A N 1
ATOM 983 C CA . ASP A 1 126 ? 3.398 -6.457 -24.736 1.00 81.19 126 ASP A CA 1
ATOM 984 C C . ASP A 1 126 ? 3.699 -7.170 -23.408 1.00 81.19 126 ASP A C 1
ATOM 986 O O . ASP A 1 126 ? 3.676 -8.399 -23.324 1.00 81.19 126 ASP A O 1
ATOM 990 N N . ARG A 1 127 ? 4.017 -6.405 -22.355 1.00 84.81 127 ARG A N 1
ATOM 991 C CA . ARG A 1 127 ? 4.396 -6.948 -21.047 1.00 84.81 127 ARG A CA 1
ATOM 992 C C . ARG A 1 127 ? 3.424 -6.550 -19.952 1.00 84.81 127 ARG A C 1
ATOM 994 O O . ARG A 1 127 ? 2.948 -5.420 -19.883 1.00 84.81 127 ARG A O 1
ATOM 1001 N N . THR A 1 128 ? 3.189 -7.494 -19.053 1.00 89.31 128 THR A N 1
ATOM 1002 C CA . THR A 1 128 ? 2.457 -7.284 -17.807 1.00 89.31 128 THR A CA 1
ATOM 1003 C C . THR A 1 128 ? 3.447 -7.111 -16.668 1.00 89.31 128 THR A C 1
ATOM 1005 O O . THR A 1 128 ? 4.375 -7.907 -16.525 1.00 89.31 128 THR A O 1
ATOM 1008 N N . P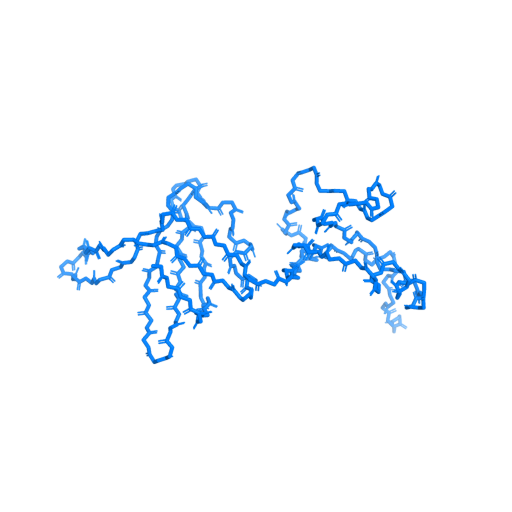HE A 1 129 ? 3.235 -6.085 -15.853 1.00 91.88 129 PHE A N 1
ATOM 1009 C CA . PHE A 1 129 ? 4.053 -5.807 -14.681 1.00 91.88 129 PHE A CA 1
ATOM 1010 C C . PHE A 1 129 ? 3.179 -5.830 -13.435 1.00 91.88 129 PHE A C 1
ATOM 1012 O O . PHE A 1 129 ? 2.059 -5.328 -13.465 1.00 91.88 129 PHE A O 1
ATOM 1019 N N . ASP A 1 130 ? 3.720 -6.349 -12.343 1.00 92.12 130 ASP A N 1
ATOM 1020 C CA . ASP A 1 130 ? 3.104 -6.243 -11.023 1.00 92.12 130 ASP A CA 1
ATOM 1021 C C . ASP A 1 130 ? 3.533 -4.921 -10.373 1.00 92.12 130 ASP A C 1
ATOM 1023 O O . ASP A 1 130 ? 2.709 -4.178 -9.838 1.00 92.12 130 ASP A O 1
ATOM 1027 N N . ALA A 1 131 ? 4.820 -4.568 -10.493 1.00 92.50 131 ALA A N 1
ATOM 1028 C CA . ALA A 1 131 ? 5.358 -3.323 -9.959 1.00 92.50 131 ALA A CA 1
ATOM 1029 C C . ALA A 1 131 ? 6.537 -2.776 -10.774 1.00 92.50 131 ALA A C 1
ATOM 1031 O O . ALA A 1 131 ? 7.403 -3.506 -11.255 1.00 92.50 131 ALA A O 1
ATOM 1032 N N . ILE A 1 132 ? 6.596 -1.452 -10.887 1.00 92.62 132 ILE A N 1
ATOM 1033 C CA . ILE A 1 132 ? 7.683 -0.720 -11.530 1.00 92.62 132 ILE A CA 1
ATOM 1034 C C . ILE A 1 132 ? 8.170 0.356 -10.559 1.00 92.62 132 ILE A C 1
ATOM 1036 O O . ILE A 1 132 ? 7.444 1.298 -10.229 1.00 92.62 132 ILE A O 1
ATOM 1040 N N . TYR A 1 133 ? 9.421 0.228 -10.123 1.00 92.69 133 TYR A N 1
ATOM 1041 C CA . TYR A 1 133 ? 10.078 1.172 -9.225 1.00 92.69 133 TYR A CA 1
ATOM 1042 C C . TYR A 1 133 ? 10.900 2.189 -10.016 1.00 92.69 133 TYR A C 1
ATOM 1044 O O . TYR A 1 133 ? 11.801 1.830 -10.767 1.00 92.69 133 TYR A O 1
ATOM 1052 N N . PHE A 1 134 ? 10.655 3.477 -9.808 1.00 90.56 134 PHE A N 1
ATOM 1053 C CA . PHE A 1 134 ? 11.368 4.563 -10.471 1.00 90.56 134 PHE A CA 1
ATOM 1054 C C . PHE A 1 134 ? 12.390 5.178 -9.520 1.00 90.56 134 PHE A C 1
ATOM 1056 O O . PHE A 1 134 ? 12.031 5.935 -8.621 1.00 90.56 134 PHE A O 1
ATOM 1063 N N . LYS A 1 135 ? 13.682 4.908 -9.730 1.00 88.50 135 LYS A N 1
ATOM 1064 C CA . LYS A 1 135 ? 14.764 5.635 -9.045 1.00 88.50 135 LYS A CA 1
ATOM 1065 C C . LYS A 1 135 ? 15.231 6.849 -9.845 1.00 88.50 135 LYS A C 1
ATOM 1067 O O . LYS A 1 135 ? 15.617 7.837 -9.228 1.00 88.50 135 LYS A O 1
ATOM 1072 N N . ASN A 1 136 ? 15.157 6.758 -11.180 1.00 75.75 136 ASN A N 1
ATOM 1073 C CA . ASN A 1 136 ? 15.438 7.809 -12.168 1.00 75.75 136 ASN A CA 1
ATOM 1074 C C . ASN A 1 136 ? 16.542 8.792 -11.731 1.00 75.75 136 ASN A C 1
ATOM 1076 O O . ASN A 1 136 ? 16.288 9.963 -11.431 1.00 75.75 136 ASN A O 1
ATOM 1080 N N . GLN A 1 137 ? 17.773 8.293 -11.660 1.00 67.50 137 GLN A N 1
ATOM 1081 C CA . GLN A 1 137 ? 18.946 9.118 -11.418 1.00 67.50 137 GLN A CA 1
ATOM 1082 C C . GLN A 1 137 ? 19.211 9.990 -12.650 1.00 67.50 137 GLN A C 1
ATOM 1084 O O . GLN A 1 137 ? 19.574 9.498 -13.715 1.00 67.50 137 GLN A O 1
ATOM 1089 N N . ILE A 1 138 ? 19.039 11.303 -12.503 1.00 62.41 138 ILE A N 1
ATOM 1090 C CA . ILE A 1 138 ? 19.389 12.265 -13.549 1.00 62.41 138 ILE A CA 1
ATOM 1091 C C . ILE A 1 138 ? 20.920 12.357 -13.610 1.00 62.41 138 ILE A C 1
ATOM 1093 O O . ILE A 1 138 ? 21.537 12.956 -12.729 1.00 62.41 138 ILE A O 1
ATOM 1097 N N . LYS A 1 139 ? 21.534 11.762 -14.641 1.00 59.38 139 LYS A N 1
ATOM 1098 C CA . LYS A 1 139 ? 22.988 11.846 -14.889 1.00 59.38 139 LYS A CA 1
ATOM 1099 C C . LYS A 1 139 ? 23.444 13.263 -15.234 1.00 59.38 139 LYS A C 1
ATOM 1101 O O . LYS A 1 139 ? 24.486 13.703 -14.758 1.00 59.38 139 LYS A O 1
ATOM 1106 N N . HIS A 1 140 ? 22.648 13.979 -16.025 1.00 60.50 140 HIS A N 1
ATOM 1107 C CA . HIS A 1 140 ? 22.928 15.348 -16.441 1.00 60.50 140 HIS A CA 1
ATOM 1108 C C . HIS A 1 140 ? 21.876 16.273 -15.847 1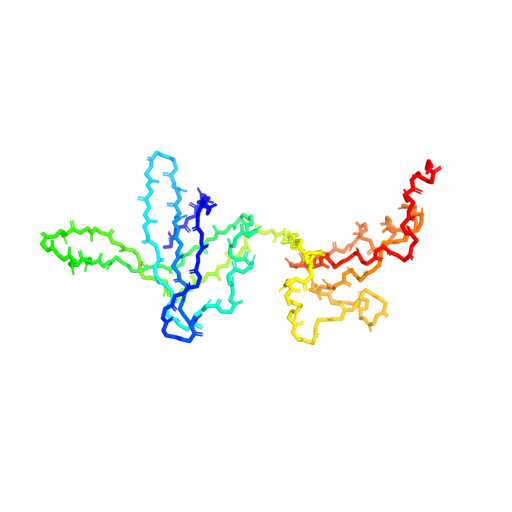.00 60.50 140 HIS A C 1
ATOM 1110 O O . HIS A 1 140 ? 20.754 16.331 -16.356 1.00 60.50 140 HIS A O 1
ATOM 1116 N N . PRO A 1 141 ? 22.181 16.984 -14.753 1.00 58.06 141 PRO A N 1
ATOM 1117 C CA . PRO A 1 141 ? 21.290 18.024 -14.308 1.00 58.06 141 PRO A CA 1
ATOM 1118 C C . PRO A 1 141 ? 21.297 19.130 -15.366 1.00 58.06 141 PRO A C 1
ATOM 1120 O O . PRO A 1 141 ? 22.233 19.922 -15.441 1.00 58.06 141 PRO A O 1
ATOM 1123 N N . TYR A 1 142 ? 20.251 19.196 -16.186 1.00 58.38 142 TYR A N 1
ATOM 1124 C CA . TYR A 1 142 ? 19.975 20.352 -17.036 1.00 58.38 142 TYR A CA 1
ATOM 1125 C C . TYR A 1 142 ? 19.488 21.508 -16.150 1.00 58.38 142 TYR A C 1
ATOM 1127 O O . TYR A 1 142 ? 18.356 21.972 -16.261 1.00 58.38 142 TYR A O 1
ATOM 1135 N N . TYR A 1 143 ? 20.313 21.940 -15.196 1.00 60.09 143 TYR A N 1
ATOM 1136 C CA . TYR A 1 143 ? 20.116 23.249 -14.607 1.00 60.09 143 TYR A CA 1
ATOM 1137 C C . TYR A 1 143 ? 20.453 24.255 -15.698 1.00 60.09 143 TYR A C 1
ATOM 1139 O O . TYR A 1 143 ? 21.511 24.181 -16.324 1.00 60.09 143 TYR A O 1
ATOM 1147 N N . LEU A 1 144 ? 19.531 25.182 -15.937 1.00 49.03 144 LEU A N 1
ATOM 1148 C CA . LEU A 1 144 ? 19.840 26.414 -16.637 1.00 49.03 144 LEU A CA 1
ATOM 1149 C C . LEU A 1 144 ? 20.968 27.075 -15.839 1.00 49.03 144 LEU A C 1
ATOM 1151 O O . LEU A 1 144 ? 20.735 27.586 -14.746 1.00 49.03 144 LEU A O 1
ATOM 1155 N N . THR A 1 145 ? 22.197 26.993 -16.339 1.00 49.72 145 THR A N 1
ATOM 1156 C CA . THR A 1 145 ? 23.271 27.889 -15.925 1.00 49.72 145 THR A CA 1
ATOM 1157 C C . THR A 1 145 ? 22.810 29.298 -16.282 1.00 49.72 145 THR A C 1
ATOM 1159 O O . THR A 1 145 ? 22.845 29.680 -17.454 1.00 49.72 145 THR A O 1
ATOM 1162 N N . GLY A 1 146 ? 22.280 30.010 -15.292 1.00 43.06 146 GLY A N 1
ATOM 1163 C CA . GLY A 1 146 ? 22.304 31.467 -15.254 1.00 43.06 146 GLY A CA 1
ATOM 1164 C C . GLY A 1 146 ? 23.590 31.911 -14.586 1.00 43.06 146 GLY A C 1
ATOM 1165 O O . GLY A 1 146 ? 23.960 31.259 -13.582 1.00 43.06 146 GLY A O 1
#

Sequence (146 aa):
YVKDIKVSQARAMGQDQSHLKFKVSQGKTSFDVLAFGQGSQLQDFQQATGLELAVTLSVNHWNGNTSLQLMLVDARVEGVQLLDLRSKTAKLPEGIPTIEEDPNATVIVIKELPESFKDWRHQFADRTFDAIYFKNQIKHPYYLTG

pLDDT: mean 88.4, std 11.04, range [43.06, 98.25]

InterPro domains:
  IPR041122 RecJ, OB domain [PF17768] (2-74)
  IPR051673 Single-stranded-DNA-specific exonuclease RecJ [PTHR30255] (2-77)